Protein AF-A0A3Q1CBB7-F1 (afdb_monomer_lite)

pLDDT: mean 84.43, std 8.15, range [49.19, 90.81]

InterPro domains:
  IPR001315 CARD domain [PS50209] (1-73)
  IPR004865 HSR domain [PF03172] (4-88)
  IPR011029 Death-like domain superfamily [G3DSA:1.10.533.10] (1-84)
  IPR011029 Death-like domain superfamily [SSF47986] (3-74)

Organism: Amphiprion ocellaris (NCBI:txid80972)

Secondary structure (DSSP, 8-state):
--HHHHTHHHHHHHHTT-SHHHHHHHHTTSS-HHHHHHHHHHS-HHHHHHHHHHHHHHH-HHHHHHHHHHHTSHHHHHH-THHHHHTT---

Sequence (91 aa):
MDKITEHKVELIDCLRADLFILQHVHAKSMVTDRQYQNLKHASPPDETVIKLIDQVIRKGEETCVQFLQVLKDPEVLKTYPKLKKILNIES

Structure (mmCIF, N/CA/C/O backbone):
data_AF-A0A3Q1CBB7-F1
#
_entry.id   AF-A0A3Q1CBB7-F1
#
loop_
_atom_site.group_PDB
_atom_site.id
_atom_site.type_symbol
_atom_site.label_atom_id
_atom_site.label_alt_id
_atom_site.label_comp_id
_atom_site.label_asym_id
_atom_site.label_entity_id
_atom_site.label_seq_id
_atom_site.pdbx_PDB_ins_code
_atom_site.Cartn_x
_atom_site.Cartn_y
_atom_site.Cartn_z
_atom_site.occupancy
_atom_site.B_iso_or_equiv
_atom_site.auth_seq_id
_atom_site.auth_comp_id
_atom_site.auth_asym_id
_atom_site.auth_atom_id
_atom_site.pdbx_PDB_model_num
ATOM 1 N N . MET A 1 1 ? -5.122 17.314 -3.247 1.00 52.88 1 MET A N 1
ATOM 2 C CA . MET A 1 1 ? -4.034 16.409 -2.825 1.00 52.88 1 MET A CA 1
ATOM 3 C C . MET A 1 1 ? -4.590 15.005 -2.851 1.00 52.88 1 MET A C 1
ATOM 5 O O . MET A 1 1 ? -5.713 14.822 -2.397 1.00 52.88 1 MET A O 1
ATOM 9 N N . ASP A 1 2 ? -3.851 14.047 -3.401 1.00 70.25 2 ASP A N 1
ATOM 10 C CA . ASP A 1 2 ? -4.270 12.647 -3.368 1.00 70.25 2 ASP A CA 1
ATOM 11 C C . ASP A 1 2 ? -4.196 12.099 -1.940 1.00 70.25 2 ASP A C 1
ATOM 13 O O . ASP A 1 2 ? -3.183 12.282 -1.261 1.00 70.25 2 ASP A O 1
ATOM 17 N N . LYS A 1 3 ? -5.237 11.369 -1.511 1.00 81.81 3 LYS A N 1
ATOM 18 C CA . LYS A 1 3 ? -5.311 10.712 -0.188 1.00 81.81 3 LYS A CA 1
ATOM 19 C C . LYS A 1 3 ? -4.086 9.839 0.111 1.00 81.81 3 LYS A C 1
ATOM 21 O O . LYS A 1 3 ? -3.689 9.693 1.261 1.00 81.81 3 LYS A O 1
ATOM 26 N N . ILE A 1 4 ? -3.477 9.271 -0.932 1.00 85.81 4 ILE A N 1
ATOM 27 C CA . ILE A 1 4 ? -2.251 8.471 -0.829 1.00 85.81 4 ILE A CA 1
ATOM 28 C C . ILE A 1 4 ? -1.062 9.316 -0.359 1.00 85.81 4 ILE A C 1
ATOM 30 O O . ILE A 1 4 ? -0.273 8.853 0.459 1.00 85.81 4 ILE A O 1
ATOM 34 N N . THR A 1 5 ? -0.934 10.550 -0.848 1.00 86.12 5 THR A N 1
ATOM 35 C CA . THR A 1 5 ? 0.146 11.463 -0.457 1.00 86.12 5 THR A CA 1
ATOM 36 C C . THR A 1 5 ? -0.087 12.023 0.943 1.00 86.12 5 THR A C 1
ATOM 38 O O . THR A 1 5 ? 0.858 12.112 1.723 1.00 86.12 5 THR A O 1
ATOM 41 N N . GLU A 1 6 ? -1.338 12.351 1.276 1.00 88.25 6 GLU A N 1
ATOM 42 C CA . GLU A 1 6 ? -1.733 12.865 2.594 1.00 88.25 6 GLU A CA 1
ATOM 43 C C . GLU A 1 6 ? -1.460 11.850 3.712 1.00 88.25 6 GLU A C 1
ATOM 45 O O . GLU A 1 6 ? -0.830 12.180 4.713 1.00 88.25 6 GLU A O 1
ATOM 50 N N . HIS A 1 7 ? -1.829 10.586 3.493 1.00 89.44 7 HIS A N 1
ATOM 51 C CA . HIS A 1 7 ? -1.655 9.509 4.469 1.00 89.44 7 HIS A CA 1
ATOM 52 C C . HIS A 1 7 ? -0.423 8.635 4.211 1.00 89.44 7 HIS A C 1
ATOM 54 O O . HIS A 1 7 ? -0.333 7.515 4.715 1.00 89.44 7 HIS A O 1
ATOM 60 N N . LYS A 1 8 ? 0.548 9.115 3.425 1.00 88.81 8 LYS A N 1
ATOM 61 C CA . LYS A 1 8 ? 1.693 8.315 2.961 1.00 88.81 8 LYS A CA 1
ATOM 62 C C . LYS A 1 8 ? 2.408 7.575 4.093 1.00 88.81 8 LYS A C 1
ATOM 64 O O . LYS A 1 8 ? 2.683 6.385 3.969 1.00 88.81 8 LYS A O 1
ATOM 69 N N . VAL A 1 9 ? 2.704 8.269 5.193 1.00 89.81 9 VAL A N 1
ATOM 70 C CA . VAL A 1 9 ? 3.434 7.698 6.339 1.00 89.81 9 VAL A CA 1
ATOM 71 C C . VAL A 1 9 ? 2.611 6.613 7.035 1.00 89.81 9 VAL A C 1
ATOM 73 O O . VAL A 1 9 ? 3.135 5.546 7.340 1.00 89.81 9 VAL A O 1
ATOM 76 N N . GLU A 1 10 ? 1.315 6.854 7.229 1.00 90.81 10 GLU A N 1
ATOM 77 C CA . GLU A 1 10 ? 0.395 5.898 7.854 1.00 90.81 10 GLU A CA 1
ATOM 78 C C . GLU A 1 10 ? 0.198 4.654 6.983 1.00 90.81 10 GLU A C 1
ATOM 80 O O . GLU A 1 10 ? 0.158 3.534 7.491 1.00 90.81 10 GLU A O 1
ATOM 85 N N . LEU A 1 11 ? 0.119 4.839 5.661 1.00 89.62 11 LEU A N 1
ATOM 86 C CA . LEU A 1 11 ? 0.036 3.749 4.694 1.00 89.62 11 LEU A CA 1
ATOM 87 C C . LEU A 1 11 ? 1.310 2.906 4.698 1.00 89.62 11 LEU A C 1
ATOM 89 O O . LEU A 1 11 ? 1.211 1.684 4.737 1.00 89.62 11 LEU A O 1
ATOM 93 N N . ILE A 1 12 ? 2.491 3.532 4.705 1.00 89.12 12 ILE A N 1
ATOM 94 C CA . ILE A 1 12 ? 3.765 2.810 4.822 1.00 89.12 12 ILE A CA 1
ATOM 95 C C . ILE A 1 12 ? 3.775 1.988 6.111 1.00 89.12 12 ILE A C 1
ATOM 97 O O . ILE A 1 12 ? 4.037 0.792 6.055 1.00 89.12 12 ILE A O 1
ATOM 101 N N . ASP A 1 13 ? 3.442 2.591 7.253 1.00 88.56 13 ASP A N 1
ATOM 102 C CA . ASP A 1 13 ? 3.463 1.892 8.540 1.00 88.56 13 ASP A CA 1
ATOM 103 C C . ASP A 1 13 ? 2.444 0.747 8.625 1.00 88.56 13 ASP A C 1
ATOM 105 O O . ASP A 1 13 ? 2.705 -0.302 9.212 1.00 88.56 13 ASP A O 1
ATOM 109 N N . CYS A 1 14 ? 1.290 0.913 7.982 1.00 89.25 14 CYS A N 1
ATOM 110 C CA . CYS A 1 14 ? 0.265 -0.118 7.919 1.00 89.25 14 CYS A CA 1
ATOM 111 C C . CYS A 1 14 ? 0.656 -1.290 7.008 1.00 89.25 14 CYS A C 1
ATOM 113 O O . CYS A 1 14 ? 0.364 -2.440 7.332 1.00 89.25 14 CYS A O 1
ATOM 115 N N . LEU A 1 15 ? 1.264 -0.997 5.859 1.00 87.88 15 LEU A N 1
ATOM 116 C CA . LEU A 1 15 ? 1.499 -1.971 4.794 1.00 87.88 15 LEU A CA 1
ATOM 117 C C . LEU A 1 15 ? 2.867 -2.655 4.902 1.00 87.88 15 LEU A C 1
ATOM 119 O O . LEU A 1 15 ? 3.028 -3.752 4.383 1.00 87.88 15 LEU A O 1
ATOM 123 N N . ARG A 1 16 ? 3.844 -2.049 5.592 1.00 83.81 16 ARG A N 1
ATOM 124 C CA . ARG A 1 16 ? 5.214 -2.580 5.722 1.00 83.81 16 ARG A CA 1
ATOM 125 C C . ARG A 1 16 ? 5.327 -3.924 6.441 1.00 83.81 16 ARG A C 1
ATOM 127 O O . ARG A 1 16 ? 6.357 -4.582 6.344 1.00 83.81 16 ARG A O 1
ATOM 134 N N . ALA A 1 17 ? 4.275 -4.329 7.152 1.00 77.25 17 ALA A N 1
ATOM 135 C CA . ALA A 1 17 ? 4.251 -5.562 7.930 1.00 77.25 17 ALA A CA 1
ATOM 136 C C . ALA A 1 17 ? 4.439 -6.828 7.072 1.00 77.25 17 ALA A C 1
ATOM 138 O O . ALA A 1 17 ? 4.953 -7.826 7.577 1.00 77.25 17 ALA A O 1
ATOM 139 N N . ASP A 1 18 ? 4.047 -6.804 5.794 1.00 79.00 18 ASP A N 1
ATOM 140 C CA . ASP A 1 18 ? 4.194 -7.945 4.893 1.00 79.00 18 ASP A CA 1
ATOM 141 C C . ASP A 1 18 ? 4.236 -7.526 3.403 1.00 79.00 18 ASP A C 1
ATOM 143 O O . ASP A 1 18 ? 4.161 -6.354 3.038 1.00 79.00 18 ASP A O 1
ATOM 147 N N . LEU A 1 19 ? 4.379 -8.516 2.515 1.00 82.38 19 LEU A N 1
ATOM 148 C CA . LEU A 1 19 ? 4.377 -8.328 1.058 1.00 82.38 19 LEU A CA 1
ATOM 149 C C . LEU A 1 19 ? 3.007 -8.621 0.415 1.00 82.38 19 LEU A C 1
ATOM 151 O O . LEU A 1 19 ? 2.927 -8.764 -0.807 1.00 82.38 19 LEU A O 1
ATOM 155 N N . PHE A 1 20 ? 1.933 -8.752 1.199 1.00 86.88 20 PHE A N 1
ATOM 156 C CA . PHE A 1 20 ? 0.600 -9.104 0.699 1.00 86.88 20 PHE A CA 1
ATOM 157 C C . PHE A 1 20 ? 0.064 -8.027 -0.248 1.00 86.88 20 PHE A C 1
ATOM 159 O O . PHE A 1 20 ? -0.395 -8.337 -1.349 1.00 86.88 20 PHE A O 1
ATOM 166 N N . ILE A 1 21 ? 0.237 -6.747 0.102 1.00 87.81 21 ILE A N 1
ATOM 167 C CA . ILE A 1 21 ? -0.160 -5.644 -0.779 1.00 87.81 21 ILE A CA 1
ATOM 168 C C . ILE A 1 21 ? 0.561 -5.689 -2.128 1.00 87.81 21 ILE A C 1
ATOM 170 O O . ILE A 1 21 ? -0.070 -5.453 -3.157 1.00 87.81 21 ILE A O 1
ATOM 174 N N . LEU A 1 22 ? 1.851 -6.055 -2.141 1.00 87.94 22 LEU A N 1
ATOM 175 C CA . LEU A 1 22 ? 2.662 -6.154 -3.356 1.00 87.94 22 LEU A CA 1
ATOM 176 C C . LEU A 1 22 ? 2.120 -7.234 -4.308 1.00 87.94 22 LEU A C 1
ATOM 178 O O . LEU A 1 22 ? 2.163 -7.062 -5.525 1.00 87.94 22 LEU A O 1
ATOM 182 N N . GLN A 1 23 ? 1.580 -8.329 -3.768 1.00 88.50 23 GLN A N 1
ATOM 183 C CA . GLN A 1 23 ? 0.936 -9.375 -4.568 1.00 88.50 23 GLN A CA 1
ATOM 184 C C . GLN A 1 23 ? -0.371 -8.873 -5.193 1.00 88.50 23 GLN A C 1
ATOM 186 O O . GLN A 1 23 ? -0.612 -9.115 -6.374 1.00 88.50 23 GLN A O 1
ATOM 191 N N . HIS A 1 24 ? -1.177 -8.105 -4.456 1.00 88.62 24 HIS A N 1
ATOM 192 C CA . HIS A 1 24 ? -2.425 -7.555 -4.990 1.00 88.62 24 HIS A CA 1
ATOM 193 C C . HIS A 1 24 ? -2.214 -6.502 -6.080 1.00 88.62 24 HIS A C 1
ATOM 195 O O . HIS A 1 24 ? -2.905 -6.547 -7.099 1.00 88.62 24 HIS A O 1
ATOM 201 N N . VAL A 1 25 ? -1.250 -5.585 -5.925 1.00 86.94 25 VAL A N 1
ATOM 202 C CA . VAL A 1 25 ? -0.944 -4.629 -7.008 1.00 86.94 25 VAL A CA 1
ATOM 203 C C . VAL A 1 25 ? -0.387 -5.320 -8.252 1.00 86.94 25 VAL A C 1
ATOM 205 O O . VAL A 1 25 ? -0.642 -4.861 -9.366 1.00 86.94 25 VAL A O 1
ATOM 208 N N . HIS A 1 26 ? 0.329 -6.437 -8.092 1.00 88.25 26 HIS A N 1
ATOM 209 C CA . HIS A 1 26 ? 0.795 -7.249 -9.218 1.00 88.25 26 HIS A CA 1
ATOM 210 C C . HIS A 1 26 ? -0.356 -7.988 -9.907 1.00 88.25 26 HIS A C 1
ATOM 212 O O . HIS A 1 26 ? -0.493 -7.890 -11.125 1.00 88.25 26 HIS A O 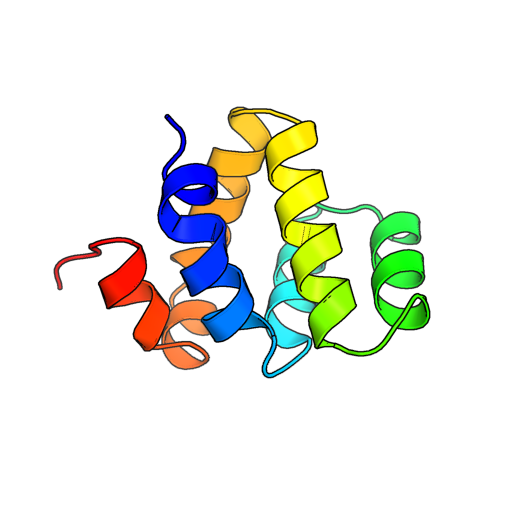1
ATOM 218 N N . ALA A 1 27 ? -1.250 -8.618 -9.139 1.00 87.69 27 ALA A N 1
ATOM 219 C CA . ALA A 1 27 ? -2.444 -9.287 -9.661 1.00 87.69 27 ALA A CA 1
ATOM 220 C C . ALA A 1 27 ? -3.390 -8.331 -10.412 1.00 87.69 27 ALA A C 1
ATOM 222 O O . ALA A 1 27 ? -4.067 -8.736 -11.353 1.00 87.69 27 ALA A O 1
ATOM 223 N N . LYS A 1 28 ? -3.415 -7.049 -10.028 1.00 85.25 28 LYS A N 1
ATOM 224 C CA . LYS A 1 28 ? -4.177 -5.984 -10.703 1.00 85.25 28 LYS A CA 1
ATOM 225 C C . LYS A 1 28 ? -3.399 -5.307 -11.841 1.00 85.25 28 LYS A C 1
ATOM 227 O O . LYS A 1 28 ? -3.846 -4.287 -12.355 1.00 85.25 28 LYS A O 1
ATOM 232 N N . SER A 1 29 ? -2.232 -5.840 -12.214 1.00 83.94 29 SER A N 1
ATOM 233 C CA . SER A 1 29 ? -1.353 -5.327 -13.278 1.00 83.94 29 SER A CA 1
ATOM 234 C C . SER A 1 29 ? -0.930 -3.859 -13.113 1.00 83.94 29 SER A C 1
ATOM 236 O O . SER A 1 29 ? -0.533 -3.207 -14.078 1.00 83.94 29 SER A O 1
ATOM 238 N N . MET A 1 30 ? -0.959 -3.331 -11.886 1.00 85.25 30 MET A N 1
ATOM 239 C CA . MET A 1 30 ? -0.531 -1.956 -11.594 1.00 85.25 30 MET A CA 1
ATOM 240 C C . MET A 1 30 ? 0.990 -1.787 -11.681 1.00 85.25 30 MET A C 1
ATOM 242 O O . MET A 1 30 ? 1.520 -0.704 -11.970 1.00 85.25 30 MET A O 1
ATOM 246 N N . VAL A 1 31 ? 1.700 -2.878 -11.410 1.00 84.38 31 VAL A N 1
ATOM 247 C CA . VAL A 1 31 ? 3.141 -3.021 -11.588 1.00 84.38 31 VAL A CA 1
ATOM 248 C C . VAL A 1 31 ? 3.397 -4.138 -12.590 1.00 84.38 31 VAL A C 1
ATOM 250 O O . VAL A 1 31 ? 2.698 -5.149 -12.600 1.00 84.38 31 VAL A O 1
ATOM 253 N N . THR A 1 32 ? 4.399 -3.958 -13.445 1.00 85.56 32 THR A N 1
ATOM 254 C CA . THR A 1 32 ? 4.818 -5.016 -14.372 1.00 85.56 32 THR A CA 1
ATOM 255 C C . THR A 1 32 ? 5.533 -6.137 -13.622 1.00 85.56 32 THR A C 1
ATOM 257 O O . THR A 1 32 ? 6.081 -5.903 -12.544 1.00 85.56 32 THR A O 1
ATOM 260 N N . ASP A 1 33 ? 5.634 -7.326 -14.218 1.00 85.50 33 ASP A N 1
ATOM 261 C CA . ASP A 1 33 ? 6.398 -8.445 -13.640 1.00 85.50 33 ASP A CA 1
ATOM 262 C C . ASP A 1 33 ? 7.824 -8.031 -13.266 1.00 85.50 33 ASP A C 1
ATOM 264 O O . ASP A 1 33 ? 8.318 -8.352 -12.189 1.00 85.50 33 ASP A O 1
ATOM 268 N N . ARG A 1 34 ? 8.475 -7.233 -14.121 1.00 85.88 34 ARG A N 1
ATOM 269 C CA . ARG A 1 34 ? 9.815 -6.704 -13.849 1.00 85.88 34 ARG A CA 1
ATOM 270 C C . ARG A 1 34 ? 9.828 -5.785 -12.627 1.00 85.88 34 ARG A C 1
ATOM 272 O O . ARG A 1 34 ? 10.752 -5.860 -11.826 1.00 85.88 34 ARG A O 1
ATOM 279 N N . GLN A 1 35 ? 8.828 -4.915 -12.480 1.00 84.19 35 GLN A N 1
ATOM 280 C CA . GLN A 1 35 ? 8.705 -4.041 -11.310 1.00 84.19 35 GLN A CA 1
ATOM 281 C C . GLN A 1 35 ? 8.429 -4.848 -10.042 1.00 84.19 35 GLN A C 1
ATOM 283 O O . GLN A 1 35 ? 9.072 -4.596 -9.029 1.00 84.19 35 GLN A O 1
ATOM 288 N N . TYR A 1 36 ? 7.546 -5.843 -10.114 1.00 85.81 36 TYR A N 1
ATOM 289 C CA . TYR A 1 36 ? 7.258 -6.750 -9.009 1.00 85.81 36 TYR A CA 1
ATOM 290 C C . TYR A 1 36 ? 8.507 -7.515 -8.558 1.00 85.81 36 TYR A C 1
ATOM 292 O O . TYR A 1 36 ? 8.836 -7.490 -7.376 1.00 85.81 36 TYR A O 1
ATOM 300 N N . GLN A 1 37 ? 9.246 -8.134 -9.485 1.00 84.69 37 GLN A N 1
ATOM 301 C CA . GLN A 1 37 ? 10.481 -8.853 -9.159 1.00 84.69 37 GLN A CA 1
ATOM 302 C C . GLN A 1 37 ? 11.535 -7.909 -8.578 1.00 84.69 37 GLN A C 1
ATOM 304 O O . GLN A 1 37 ? 12.140 -8.220 -7.557 1.00 84.69 37 GLN A O 1
ATOM 309 N N . ASN A 1 38 ? 11.699 -6.718 -9.160 1.00 84.69 38 ASN A N 1
ATOM 310 C CA . ASN A 1 38 ? 12.605 -5.714 -8.610 1.00 84.69 38 ASN A CA 1
ATOM 311 C C . ASN A 1 38 ? 12.208 -5.328 -7.181 1.00 84.69 38 ASN A C 1
ATOM 313 O O . ASN A 1 38 ? 13.074 -5.277 -6.324 1.00 84.69 38 ASN A O 1
ATOM 317 N N . LEU A 1 39 ? 10.926 -5.080 -6.907 1.00 83.56 39 LEU A N 1
ATOM 318 C CA . LEU A 1 39 ? 10.434 -4.720 -5.575 1.00 83.56 39 LEU A CA 1
ATOM 319 C C . LEU A 1 39 ? 10.621 -5.869 -4.578 1.00 83.56 39 LEU A C 1
ATOM 321 O O . LEU A 1 39 ? 11.168 -5.656 -3.504 1.00 83.56 39 LEU A O 1
ATOM 325 N N . LYS A 1 40 ? 10.260 -7.094 -4.967 1.00 79.81 40 LYS A N 1
ATOM 326 C CA . LYS A 1 40 ? 10.401 -8.305 -4.149 1.00 79.81 40 LYS A CA 1
ATOM 327 C C . LYS A 1 40 ? 11.855 -8.614 -3.777 1.00 79.81 40 LYS A C 1
ATOM 329 O O . LYS A 1 40 ? 12.103 -9.146 -2.700 1.00 79.81 40 LYS A O 1
ATOM 334 N N . HIS A 1 41 ? 12.800 -8.314 -4.666 1.00 75.50 41 HIS A N 1
ATOM 335 C CA . HIS A 1 41 ? 14.221 -8.613 -4.479 1.00 75.50 41 HIS A CA 1
ATOM 336 C C . HIS A 1 41 ? 15.061 -7.412 -4.021 1.00 75.50 41 HIS A C 1
ATOM 338 O O . HIS A 1 41 ? 16.232 -7.598 -3.698 1.00 75.50 41 HIS A O 1
ATOM 344 N N . ALA A 1 42 ? 14.512 -6.193 -4.010 1.00 65.69 42 ALA A N 1
ATOM 345 C CA . ALA A 1 42 ? 15.309 -4.984 -3.812 1.00 65.69 42 ALA A CA 1
ATOM 346 C C . ALA A 1 42 ? 15.801 -4.785 -2.375 1.00 65.69 42 ALA A C 1
ATOM 348 O O . ALA A 1 42 ? 16.881 -4.222 -2.219 1.00 65.69 42 ALA A O 1
ATOM 349 N N . SER A 1 43 ? 15.018 -5.162 -1.357 1.00 64.69 43 SER A N 1
ATOM 350 C CA . SER A 1 43 ? 15.223 -4.680 0.017 1.00 64.69 43 SER A CA 1
ATOM 351 C C . SER A 1 43 ? 14.358 -5.431 1.052 1.00 64.69 43 SER A C 1
ATOM 353 O O . SER A 1 43 ? 13.504 -6.228 0.659 1.00 64.69 43 SER A O 1
ATOM 355 N N . PRO A 1 44 ? 14.496 -5.151 2.369 1.00 72.69 44 PRO A N 1
ATOM 356 C CA . PRO A 1 44 ? 13.516 -5.561 3.377 1.00 72.69 44 PRO A CA 1
ATOM 357 C C . PRO A 1 44 ? 12.078 -5.109 3.033 1.00 72.69 44 PRO A C 1
ATOM 359 O O . PRO A 1 44 ? 11.899 -4.150 2.269 1.00 72.69 44 PRO A O 1
ATOM 362 N N . PRO A 1 45 ? 11.041 -5.752 3.607 1.00 68.56 45 PRO A N 1
ATOM 363 C CA . PRO A 1 45 ? 9.635 -5.427 3.336 1.00 68.56 45 PRO A CA 1
ATOM 364 C C . PRO A 1 45 ? 9.302 -3.938 3.512 1.00 68.56 45 PRO A C 1
ATOM 366 O O . PRO A 1 45 ? 8.608 -3.361 2.674 1.00 68.56 45 PRO A O 1
ATOM 369 N N . ASP A 1 46 ? 9.895 -3.294 4.522 1.00 70.50 46 ASP A N 1
ATOM 370 C CA . ASP A 1 46 ? 9.709 -1.871 4.822 1.00 70.50 46 ASP A CA 1
ATOM 371 C C . ASP A 1 46 ? 10.071 -0.959 3.636 1.00 70.50 46 ASP A C 1
ATOM 373 O O . ASP A 1 46 ? 9.273 -0.131 3.196 1.00 70.50 46 ASP A O 1
ATOM 377 N N . GLU A 1 47 ? 11.256 -1.140 3.051 1.00 81.25 47 GLU A N 1
ATOM 378 C CA . GLU A 1 47 ? 11.699 -0.349 1.895 1.00 81.25 47 GLU A CA 1
ATOM 379 C C . GLU A 1 47 ? 10.902 -0.664 0.626 1.00 81.25 47 GLU A C 1
ATOM 381 O O . GLU A 1 47 ? 10.728 0.198 -0.240 1.00 81.25 47 GLU A O 1
ATOM 386 N N . THR A 1 48 ? 10.418 -1.898 0.506 1.00 84.88 48 THR A N 1
ATOM 387 C CA . THR A 1 48 ? 9.629 -2.341 -0.646 1.00 84.88 48 THR A CA 1
ATOM 388 C C . THR A 1 48 ? 8.306 -1.584 -0.721 1.00 84.88 48 THR A C 1
ATOM 390 O O . THR A 1 48 ? 7.924 -1.097 -1.787 1.00 84.88 48 THR A O 1
ATOM 393 N N . VAL A 1 49 ? 7.638 -1.420 0.422 1.00 86.94 49 VAL A N 1
ATOM 394 C CA . VAL A 1 49 ? 6.374 -0.683 0.529 1.00 86.94 49 VAL A CA 1
ATOM 395 C C . VAL A 1 49 ? 6.568 0.811 0.282 1.00 86.94 49 VAL A C 1
ATOM 397 O O . VAL A 1 49 ? 5.775 1.412 -0.446 1.00 86.94 49 VAL A O 1
ATOM 400 N N . ILE A 1 50 ? 7.650 1.403 0.801 1.00 88.19 50 ILE A N 1
ATOM 401 C CA . ILE A 1 50 ? 8.000 2.807 0.524 1.00 88.19 50 ILE A CA 1
ATOM 402 C C . ILE A 1 50 ? 8.156 3.022 -0.986 1.00 88.19 50 ILE A C 1
ATOM 404 O O . ILE A 1 50 ? 7.497 3.888 -1.563 1.00 88.19 50 ILE A O 1
ATOM 408 N N . LYS A 1 51 ? 8.967 2.180 -1.644 1.00 88.44 51 LYS A N 1
ATOM 409 C CA . LYS A 1 51 ? 9.205 2.255 -3.093 1.00 88.44 51 LYS A CA 1
ATOM 410 C C . LYS A 1 51 ? 7.922 2.053 -3.899 1.00 88.44 51 LYS A C 1
ATOM 412 O O . LYS A 1 51 ? 7.751 2.716 -4.921 1.00 88.44 51 LYS A O 1
ATOM 417 N N . LEU A 1 52 ? 7.028 1.164 -3.463 1.00 89.00 52 LEU A N 1
ATOM 418 C CA . LEU A 1 52 ? 5.736 0.949 -4.113 1.00 89.00 52 LEU A CA 1
ATOM 419 C C . LEU A 1 52 ? 4.870 2.216 -4.065 1.00 89.00 52 LEU A C 1
ATOM 421 O O . LEU A 1 52 ? 4.400 2.668 -5.108 1.00 89.00 52 LEU A O 1
ATOM 425 N N . ILE A 1 53 ? 4.690 2.806 -2.881 1.00 89.44 53 ILE A N 1
ATOM 426 C CA . ILE A 1 53 ? 3.859 4.007 -2.707 1.00 89.44 53 ILE A CA 1
ATOM 427 C C . ILE A 1 53 ? 4.464 5.197 -3.463 1.00 89.44 53 ILE A C 1
ATOM 429 O O . ILE A 1 53 ? 3.742 5.922 -4.146 1.00 89.44 53 ILE A O 1
ATOM 433 N N . ASP A 1 54 ? 5.789 5.353 -3.432 1.00 89.94 54 ASP A N 1
ATOM 434 C CA . ASP A 1 54 ? 6.488 6.374 -4.218 1.00 89.94 54 ASP A CA 1
ATOM 435 C C . ASP A 1 54 ? 6.269 6.200 -5.722 1.00 89.94 54 ASP A C 1
ATOM 437 O O . ASP A 1 54 ? 6.041 7.178 -6.434 1.00 89.94 54 ASP A O 1
ATOM 441 N N . GLN A 1 55 ? 6.308 4.962 -6.224 1.00 88.69 55 GLN A N 1
ATOM 442 C CA . GLN A 1 55 ? 6.028 4.685 -7.632 1.00 88.69 55 GLN A CA 1
ATOM 443 C C . GLN A 1 55 ? 4.584 5.013 -8.009 1.00 88.69 55 GLN A C 1
ATOM 445 O O . GLN A 1 55 ? 4.372 5.574 -9.083 1.00 88.69 55 GLN A O 1
ATOM 450 N N . VAL A 1 56 ? 3.617 4.680 -7.149 1.00 88.94 56 VAL A N 1
ATOM 451 C CA . VAL A 1 56 ? 2.198 5.006 -7.352 1.00 88.94 56 VAL A CA 1
ATOM 452 C C . VAL A 1 56 ? 2.015 6.518 -7.464 1.00 88.94 56 VAL A C 1
ATOM 454 O O . VAL A 1 56 ? 1.485 6.984 -8.469 1.00 88.94 56 VAL A O 1
ATOM 457 N N . ILE A 1 57 ? 2.549 7.283 -6.504 1.00 88.75 57 ILE A N 1
ATOM 458 C CA . ILE A 1 57 ? 2.473 8.752 -6.506 1.00 88.75 57 ILE A CA 1
ATOM 459 C C . ILE A 1 57 ? 3.167 9.333 -7.746 1.00 88.75 57 ILE A C 1
ATOM 461 O O . ILE A 1 57 ? 2.633 10.225 -8.401 1.00 88.75 57 ILE A O 1
ATOM 465 N N . ARG A 1 58 ? 4.348 8.813 -8.111 1.00 88.81 58 ARG A N 1
ATOM 466 C CA . ARG A 1 58 ? 5.125 9.312 -9.259 1.00 88.81 58 ARG A CA 1
ATOM 467 C C . ARG A 1 58 ? 4.447 9.049 -10.606 1.00 88.81 58 ARG A C 1
ATOM 469 O O . ARG A 1 58 ? 4.669 9.814 -11.539 1.00 88.81 58 ARG A O 1
ATOM 476 N N . LYS A 1 59 ? 3.680 7.961 -10.738 1.00 85.75 59 LYS A N 1
ATOM 477 C CA . LYS A 1 59 ? 2.940 7.641 -11.972 1.00 85.75 59 LYS A CA 1
ATOM 478 C C . LYS A 1 59 ? 1.738 8.569 -12.194 1.00 85.75 59 LYS A C 1
ATOM 480 O O . LYS A 1 59 ? 1.311 8.711 -13.335 1.00 85.75 59 LYS A O 1
ATOM 485 N N . GLY A 1 60 ? 1.251 9.229 -11.143 1.00 86.06 60 GLY A N 1
ATOM 486 C CA . GLY A 1 60 ? 0.191 10.232 -11.212 1.00 86.06 60 GLY A CA 1
ATOM 487 C C . GLY A 1 60 ? -1.169 9.733 -10.725 1.00 86.06 60 GLY A C 1
ATOM 488 O O . GLY A 1 60 ? -1.331 8.585 -10.308 1.00 86.06 60 GLY A O 1
ATOM 489 N N . GLU A 1 61 ? -2.152 10.627 -10.799 1.00 85.50 61 GLU A N 1
ATOM 490 C CA . GLU A 1 61 ? -3.471 10.496 -10.165 1.00 85.50 61 GLU A CA 1
ATOM 491 C C . GLU A 1 61 ? -4.226 9.220 -10.571 1.00 85.50 61 GLU A C 1
ATOM 493 O O . GLU A 1 61 ? -4.792 8.540 -9.720 1.00 85.50 61 GLU A O 1
ATOM 498 N N . GLU A 1 62 ? -4.170 8.811 -11.843 1.00 87.19 62 GLU A N 1
ATOM 499 C CA . GLU A 1 62 ? -4.829 7.578 -12.302 1.00 87.19 62 GLU A CA 1
ATOM 500 C C . GLU A 1 62 ? -4.316 6.338 -11.553 1.00 87.19 62 GLU A C 1
ATOM 502 O O . GLU A 1 62 ? -5.095 5.487 -11.113 1.00 87.19 62 GLU A O 1
ATOM 507 N N . THR A 1 63 ? -3.000 6.257 -11.336 1.00 87.56 63 THR A N 1
ATOM 508 C CA . THR A 1 63 ? -2.406 5.142 -10.590 1.00 87.56 63 THR A CA 1
ATOM 509 C C . THR A 1 63 ? -2.745 5.240 -9.103 1.00 87.56 63 THR A C 1
ATOM 511 O O . THR A 1 63 ? -2.999 4.214 -8.472 1.00 87.56 63 THR A O 1
ATOM 514 N N . CYS A 1 64 ? -2.812 6.450 -8.539 1.00 89.00 64 CYS A N 1
ATOM 515 C CA . CYS A 1 64 ? -3.288 6.662 -7.171 1.00 89.00 64 CYS A CA 1
ATOM 516 C C . CYS A 1 64 ? -4.731 6.172 -6.987 1.00 89.00 64 CYS A C 1
ATOM 518 O O . CYS A 1 64 ? -5.021 5.485 -6.006 1.00 89.00 64 CYS A O 1
ATOM 520 N N . VAL A 1 65 ? -5.626 6.459 -7.937 1.00 88.19 65 VAL A N 1
ATOM 521 C CA . VAL A 1 65 ? -7.025 6.004 -7.911 1.00 88.19 65 VAL A CA 1
ATOM 522 C C . VAL A 1 65 ? -7.110 4.481 -7.990 1.00 88.19 65 VAL A C 1
ATOM 524 O O . VAL A 1 65 ? -7.811 3.869 -7.181 1.00 88.19 65 VAL A O 1
ATOM 527 N N . GLN A 1 66 ? -6.367 3.850 -8.902 1.00 89.12 66 GLN A N 1
ATOM 528 C CA . GLN A 1 66 ? -6.293 2.387 -8.981 1.00 89.12 66 GLN A CA 1
ATOM 529 C C . GLN A 1 66 ? -5.756 1.781 -7.678 1.00 89.12 66 GLN A C 1
ATOM 531 O O . GLN A 1 66 ? -6.292 0.791 -7.181 1.00 89.12 66 GLN A O 1
ATOM 536 N N . PHE A 1 67 ? -4.748 2.406 -7.068 1.00 90.50 67 PHE A N 1
ATOM 537 C CA . PHE A 1 67 ? -4.156 1.905 -5.830 1.00 90.50 67 PHE A CA 1
ATOM 538 C C . PHE A 1 67 ? -5.146 2.017 -4.671 1.00 90.50 67 PHE A C 1
ATOM 540 O O . PHE A 1 67 ? -5.308 1.077 -3.898 1.00 90.50 67 PHE A O 1
ATOM 547 N N . LEU A 1 68 ? -5.889 3.123 -4.598 1.00 89.62 68 LEU A N 1
ATOM 548 C CA . LEU A 1 68 ? -6.984 3.289 -3.647 1.00 89.62 68 LEU A CA 1
ATOM 549 C C . LEU A 1 68 ? -8.067 2.217 -3.814 1.00 89.62 68 LEU A C 1
ATOM 551 O O . LEU A 1 68 ? -8.624 1.778 -2.810 1.00 89.62 68 LEU A O 1
ATOM 555 N N . GLN A 1 69 ? -8.373 1.781 -5.040 1.00 89.81 69 GLN A N 1
ATOM 556 C CA . GLN A 1 69 ? -9.305 0.669 -5.261 1.00 89.81 69 GLN A CA 1
ATOM 557 C C . GLN A 1 69 ? -8.758 -0.649 -4.704 1.00 89.81 69 GLN A C 1
ATOM 559 O O . GLN A 1 69 ? -9.515 -1.389 -4.082 1.00 89.81 69 GLN A O 1
ATOM 564 N N . VAL A 1 70 ? -7.455 -0.913 -4.852 1.00 90.69 70 VAL A N 1
ATOM 565 C CA . VAL A 1 70 ? -6.802 -2.084 -4.239 1.00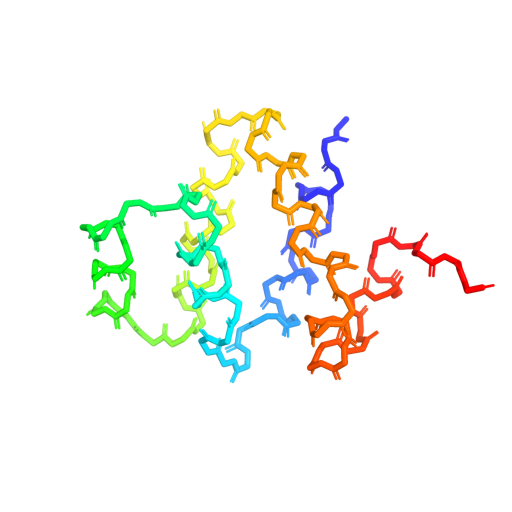 90.69 70 VAL A CA 1
ATOM 566 C C . VAL A 1 70 ? -6.857 -2.012 -2.716 1.00 90.69 70 VAL A C 1
ATOM 568 O O . VAL A 1 70 ? -7.222 -2.988 -2.072 1.00 90.69 70 VAL A O 1
ATOM 571 N N . LEU A 1 71 ? -6.561 -0.854 -2.121 1.00 90.00 71 LEU A N 1
ATOM 572 C CA . LEU A 1 71 ? -6.620 -0.689 -0.665 1.00 90.00 71 LEU A CA 1
ATOM 573 C C . LEU A 1 71 ? -8.038 -0.834 -0.096 1.00 90.00 71 LEU A C 1
ATOM 575 O O . LEU A 1 71 ? -8.196 -1.156 1.078 1.00 90.00 71 LEU A O 1
ATOM 579 N N . LYS A 1 72 ? -9.064 -0.588 -0.917 1.00 89.25 72 LYS A N 1
ATOM 580 C CA . LYS A 1 72 ? -10.481 -0.772 -0.578 1.00 89.25 72 LYS A CA 1
ATOM 581 C C . LYS A 1 72 ? -10.988 -2.192 -0.827 1.00 89.25 72 LYS A C 1
ATOM 583 O O . LYS A 1 72 ? -12.144 -2.467 -0.507 1.00 89.25 72 LYS A O 1
ATOM 588 N N . ASP A 1 73 ? -10.169 -3.074 -1.395 1.00 90.12 73 ASP A N 1
ATOM 589 C CA . ASP A 1 73 ? -10.558 -4.456 -1.644 1.00 90.12 73 ASP A CA 1
ATOM 590 C C . ASP A 1 73 ? -10.883 -5.149 -0.304 1.00 90.12 73 ASP A C 1
ATOM 592 O O . ASP A 1 73 ? -10.101 -5.036 0.648 1.00 90.12 73 ASP A O 1
ATOM 596 N N . PRO A 1 74 ? -12.028 -5.845 -0.177 1.00 88.19 74 PRO A N 1
ATOM 597 C CA . PRO A 1 74 ? -12.398 -6.536 1.053 1.00 88.19 74 PRO A CA 1
ATOM 598 C C . PRO A 1 74 ? -11.325 -7.492 1.582 1.00 88.19 74 PRO A C 1
ATOM 600 O O . PRO A 1 74 ? -11.208 -7.639 2.798 1.00 88.19 74 PRO A O 1
ATOM 603 N N . GLU A 1 75 ? -10.546 -8.137 0.710 1.00 87.81 75 GLU A N 1
ATOM 604 C CA . GLU A 1 75 ? -9.444 -9.011 1.132 1.00 87.81 75 GLU A CA 1
ATOM 605 C C . GLU A 1 75 ? -8.299 -8.205 1.751 1.00 87.81 75 GLU A C 1
ATOM 607 O O . GLU A 1 75 ? -7.808 -8.539 2.829 1.00 87.81 75 GLU A O 1
ATOM 612 N N . VAL A 1 76 ? -7.952 -7.072 1.140 1.00 89.38 76 VAL A N 1
ATOM 613 C CA . VAL A 1 76 ? -6.922 -6.153 1.639 1.00 89.38 76 VAL A CA 1
ATOM 614 C C . VAL A 1 76 ? -7.347 -5.508 2.956 1.00 89.38 76 VAL A C 1
ATOM 616 O O . VAL A 1 76 ? -6.554 -5.445 3.893 1.00 89.38 76 VAL A O 1
ATOM 619 N N . LEU A 1 77 ? -8.611 -5.106 3.090 1.00 89.62 77 LEU A N 1
ATOM 620 C CA . LEU A 1 77 ? -9.151 -4.555 4.337 1.00 89.62 77 LEU A CA 1
ATOM 621 C C . LEU A 1 77 ? -9.262 -5.595 5.463 1.00 89.62 77 LEU A C 1
ATOM 623 O O . LEU A 1 77 ? -9.251 -5.210 6.634 1.00 89.62 77 LEU A O 1
ATOM 627 N N . LYS A 1 78 ? -9.385 -6.890 5.139 1.00 88.56 78 LYS A N 1
ATOM 628 C CA . LYS A 1 78 ? -9.321 -7.979 6.130 1.00 88.56 78 LYS A CA 1
ATOM 629 C C . LYS A 1 78 ? -7.900 -8.164 6.656 1.00 88.56 78 LYS A C 1
ATOM 631 O O . LYS A 1 78 ? -7.734 -8.319 7.862 1.00 88.56 78 LYS A O 1
ATOM 636 N N . THR A 1 79 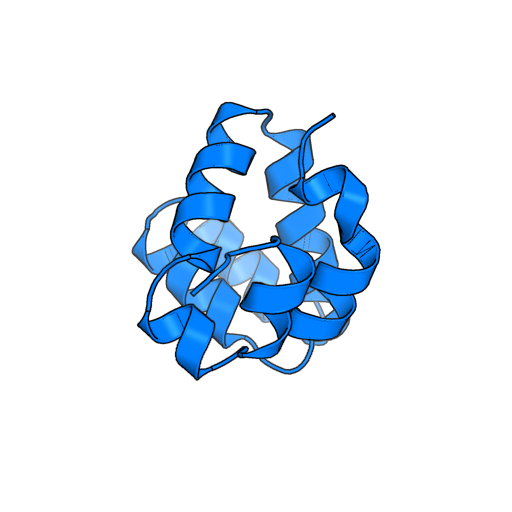? -6.901 -8.113 5.775 1.00 89.44 79 THR A N 1
ATOM 637 C CA . THR A 1 79 ? -5.483 -8.228 6.155 1.00 89.44 79 THR A CA 1
ATOM 638 C C . THR A 1 79 ? -4.995 -6.981 6.895 1.00 89.44 79 THR A C 1
ATOM 640 O O . THR A 1 79 ? -4.313 -7.088 7.912 1.00 89.44 79 THR A O 1
ATOM 643 N N . TYR A 1 80 ? -5.409 -5.792 6.451 1.00 89.56 80 TYR A N 1
ATOM 644 C CA . TYR A 1 80 ? -5.010 -4.512 7.034 1.00 89.56 80 TYR A CA 1
ATOM 645 C C . TYR A 1 80 ? -6.226 -3.703 7.515 1.00 89.56 80 TYR A C 1
ATOM 647 O O . TYR A 1 80 ? -6.612 -2.699 6.906 1.00 89.56 80 TYR A O 1
ATOM 655 N N . PRO A 1 81 ? -6.826 -4.065 8.660 1.00 87.50 81 PRO A N 1
ATOM 656 C CA . PRO A 1 81 ? -8.021 -3.389 9.168 1.00 87.50 81 PRO A CA 1
ATOM 657 C C . PRO A 1 81 ? -7.797 -1.898 9.469 1.00 87.50 81 PRO A C 1
ATOM 659 O O . PRO A 1 81 ? -8.735 -1.102 9.398 1.00 87.50 81 PRO A O 1
ATOM 662 N N . LYS A 1 82 ? -6.549 -1.488 9.747 1.00 88.44 82 LYS A N 1
ATOM 663 C CA . LYS A 1 82 ? -6.177 -0.081 9.971 1.00 88.44 82 LYS A CA 1
ATOM 664 C C . LYS A 1 82 ? -6.400 0.802 8.733 1.00 88.44 82 LYS A C 1
ATOM 666 O O . LYS A 1 82 ? -6.654 1.993 8.902 1.00 88.44 82 LYS A O 1
ATOM 671 N N . LEU A 1 83 ? -6.392 0.237 7.519 1.00 89.19 83 LEU A N 1
ATOM 672 C CA . LEU A 1 83 ? -6.639 0.989 6.282 1.00 89.19 83 LEU A CA 1
ATOM 673 C C . LEU A 1 83 ? -8.015 1.654 6.263 1.00 89.19 83 LEU A C 1
ATOM 675 O O . LEU A 1 83 ? -8.141 2.750 5.725 1.00 89.19 83 LEU A O 1
ATOM 679 N N . LYS A 1 84 ? -9.036 1.050 6.889 1.00 87.06 84 LYS A N 1
ATOM 680 C CA . LYS A 1 84 ? -10.376 1.656 6.972 1.00 87.06 84 LYS A CA 1
ATOM 681 C C . LYS A 1 84 ? -10.340 3.013 7.665 1.00 87.06 84 LYS A C 1
ATOM 683 O O . LYS A 1 84 ? -10.964 3.959 7.196 1.00 87.06 84 LYS A O 1
ATOM 688 N N . LYS A 1 85 ? -9.564 3.106 8.748 1.00 87.69 85 LYS A N 1
ATOM 689 C CA . LYS A 1 85 ? -9.386 4.342 9.513 1.00 87.69 85 LYS A CA 1
ATOM 690 C C . LYS A 1 85 ? -8.564 5.366 8.730 1.00 87.69 85 LYS A C 1
ATOM 692 O O . LYS A 1 85 ? -8.963 6.519 8.662 1.00 87.69 85 LYS A O 1
ATOM 697 N N . ILE A 1 86 ? -7.465 4.928 8.112 1.00 87.38 86 ILE A N 1
ATOM 698 C CA . ILE A 1 86 ? -6.564 5.793 7.331 1.00 87.38 86 ILE A CA 1
ATOM 699 C C . ILE A 1 86 ? -7.289 6.395 6.119 1.00 87.38 86 ILE A C 1
ATOM 701 O O . ILE A 1 86 ? -7.175 7.578 5.835 1.00 87.38 86 ILE A O 1
ATOM 705 N N . LEU A 1 87 ? -8.081 5.593 5.406 1.00 84.44 87 LEU A N 1
ATOM 706 C CA . LEU A 1 87 ? -8.784 6.025 4.194 1.00 84.44 87 LEU A CA 1
ATOM 707 C C . LEU A 1 87 ? -10.133 6.707 4.471 1.00 84.44 87 LEU A C 1
ATOM 709 O O . LEU A 1 87 ? -10.812 7.120 3.519 1.00 84.44 87 LEU A O 1
ATOM 713 N N . ASN A 1 88 ? -10.505 6.808 5.751 1.00 81.06 88 ASN A N 1
ATOM 714 C CA . ASN A 1 88 ? -11.814 7.226 6.240 1.00 81.06 88 ASN A CA 1
ATOM 715 C C . ASN A 1 88 ? -12.966 6.524 5.496 1.00 81.06 88 ASN A C 1
ATOM 717 O O . ASN A 1 88 ? -13.855 7.161 4.930 1.00 81.06 88 ASN A O 1
ATOM 721 N N . ILE A 1 89 ? -12.886 5.195 5.408 1.00 72.12 89 ILE A N 1
ATOM 722 C CA . ILE A 1 89 ? -13.953 4.357 4.857 1.00 72.12 89 ILE A CA 1
ATOM 723 C C . ILE A 1 89 ? -14.927 4.108 6.008 1.00 72.12 89 ILE 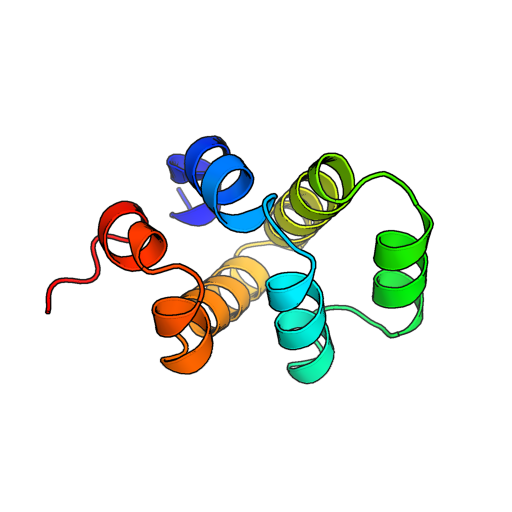A C 1
ATOM 725 O O . ILE A 1 89 ? -14.726 3.19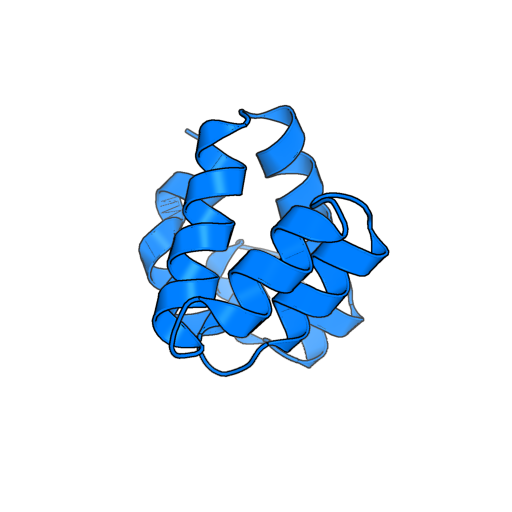1 6.808 1.00 72.12 89 ILE A O 1
ATOM 729 N N . GLU A 1 90 ? -15.936 4.970 6.125 1.00 55.00 90 GLU A N 1
ATOM 730 C CA . GLU A 1 90 ? -17.053 4.753 7.045 1.00 55.00 90 GLU A CA 1
ATOM 731 C C . GLU A 1 90 ? -17.770 3.446 6.668 1.00 55.00 90 GLU A C 1
ATOM 733 O O . GLU A 1 90 ? -1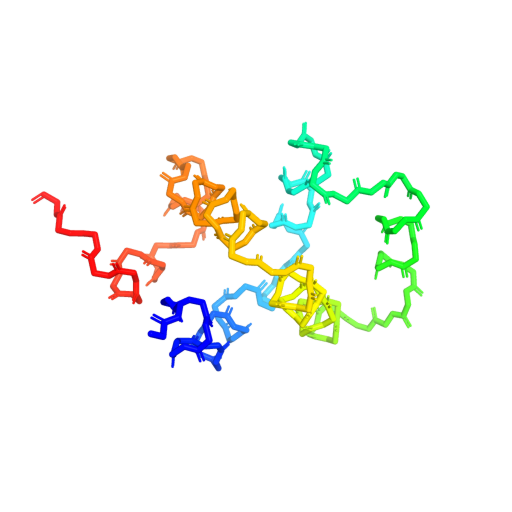7.922 3.125 5.486 1.00 55.00 90 GLU A O 1
ATOM 738 N N . SER A 1 91 ? -18.087 2.643 7.688 1.00 49.19 91 SER A N 1
ATOM 739 C CA . SER A 1 91 ? -18.793 1.359 7.554 1.00 49.19 91 SER A CA 1
ATOM 740 C C . SER A 1 91 ? -20.297 1.562 7.574 1.00 49.19 91 SER A C 1
ATOM 742 O O . SER A 1 91 ? -20.735 2.465 8.319 1.00 49.19 91 SER A O 1
#

Radius of gyration: 12.03 Å; chains: 1; bounding box: 34×26×24 Å

Foldseek 3Di:
DQLCVVLVVVQLVQQLPDCPLLVLCVVVVLDDPVLSVCLVPVDRSSVSSNVVSVVQVVVHDVSSVVSVVSCVPPVNCVSRVCSCVSVVVDD